Protein AF-A0A0A1UDS8-F1 (afdb_monomer)

Organism: NCBI:txid370355

Secondary structure (DSSP, 8-state):
--------------EEEEE-SS-EEEEETT--EE-STT-EEEEEEETTEEEEEEESSSSS-EEEEEEPPPTTEEEESSPPP-S-----PPP-TT-----SSSS---

pLDDT: mean 77.49, std 18.75, range [36.62, 97.69]

Structure (mmCIF, N/CA/C/O backbone):
data_AF-A0A0A1UDS8-F1
#
_entry.id   AF-A0A0A1UDS8-F1
#
loop_
_atom_site.group_PDB
_atom_site.id
_atom_site.type_symbol
_atom_site.label_atom_id
_atom_site.label_alt_id
_atom_site.label_comp_id
_atom_site.label_asym_id
_atom_site.label_entity_id
_atom_site.label_seq_id
_atom_site.pdbx_PDB_ins_code
_atom_site.Cartn_x
_atom_site.Cartn_y
_atom_site.Cartn_z
_atom_site.occupancy
_atom_site.B_iso_or_equiv
_atom_site.auth_seq_id
_atom_site.auth_comp_id
_atom_site.auth_asym_id
_atom_site.auth_atom_id
_atom_site.pdbx_PDB_model_num
ATOM 1 N N . MET A 1 1 ? -24.754 -40.949 11.445 1.00 42.53 1 MET A N 1
ATOM 2 C CA . MET A 1 1 ? -24.167 -40.201 10.312 1.00 42.53 1 MET A CA 1
ATOM 3 C C . MET A 1 1 ? -23.555 -38.936 10.871 1.00 42.53 1 MET A C 1
ATOM 5 O O . MET A 1 1 ? -24.291 -38.117 11.400 1.00 42.53 1 MET A O 1
ATOM 9 N N . ILE A 1 2 ? -22.231 -38.822 10.846 1.00 48.47 2 ILE A N 1
ATOM 10 C CA . ILE A 1 2 ? -21.534 -37.592 11.233 1.00 48.47 2 ILE A CA 1
ATOM 11 C C . ILE A 1 2 ? -21.376 -36.789 9.942 1.00 48.47 2 ILE A C 1
ATOM 13 O O . ILE A 1 2 ? -20.584 -37.164 9.082 1.00 48.47 2 ILE A O 1
ATOM 17 N N . SER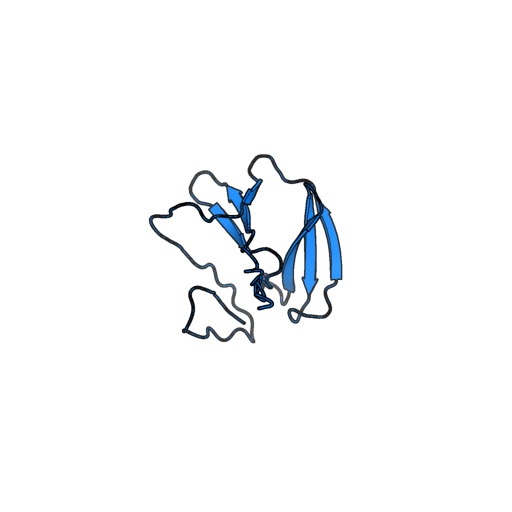 A 1 3 ? -22.187 -35.746 9.769 1.00 47.88 3 SER A N 1
ATOM 18 C CA . SER A 1 3 ? -22.007 -34.791 8.674 1.00 47.88 3 SER A CA 1
ATOM 19 C C . SER A 1 3 ? -20.844 -33.871 9.025 1.00 47.88 3 SER A C 1
ATOM 21 O O . SER A 1 3 ? -20.941 -33.069 9.951 1.00 47.88 3 SER A O 1
ATOM 23 N N . ILE A 1 4 ? -19.736 -34.004 8.300 1.00 60.78 4 ILE A N 1
ATOM 24 C CA . ILE A 1 4 ? -18.583 -33.110 8.406 1.00 60.78 4 ILE A CA 1
ATOM 25 C C . ILE A 1 4 ? -18.882 -31.882 7.538 1.00 60.78 4 ILE A C 1
ATOM 27 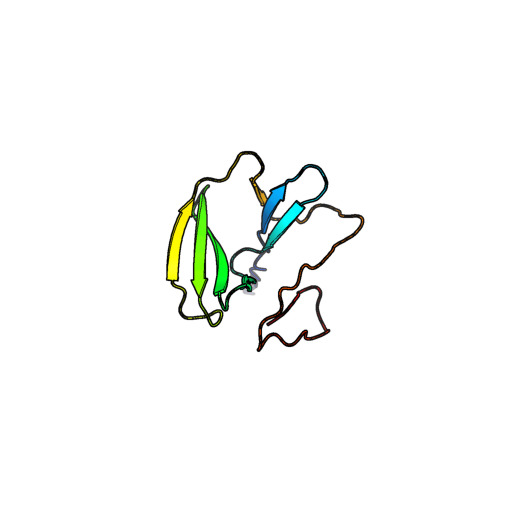O O . ILE A 1 4 ? -18.880 -31.970 6.312 1.00 60.78 4 ILE A O 1
ATOM 31 N N . PHE A 1 5 ? -19.169 -30.744 8.172 1.00 56.12 5 PHE A N 1
ATOM 32 C CA . PHE A 1 5 ? -19.238 -29.447 7.495 1.00 56.12 5 PHE A CA 1
ATOM 33 C C . PHE A 1 5 ? -17.810 -28.949 7.244 1.00 56.12 5 PHE A C 1
ATOM 35 O O . PHE A 1 5 ? -17.111 -28.538 8.168 1.00 56.12 5 PHE A O 1
ATOM 42 N N . LEU A 1 6 ? -17.366 -29.010 5.989 1.00 54.62 6 LEU A N 1
ATOM 43 C CA . LEU A 1 6 ? -16.106 -28.417 5.544 1.00 54.62 6 LEU A CA 1
ATOM 44 C C . LEU A 1 6 ? -16.309 -26.901 5.407 1.00 54.62 6 LEU A C 1
ATOM 46 O O . LEU A 1 6 ? -16.879 -26.424 4.428 1.00 54.62 6 LEU A O 1
ATOM 50 N N . VAL A 1 7 ? -15.879 -26.140 6.414 1.00 59.50 7 VAL A N 1
ATOM 51 C CA . VAL A 1 7 ? -15.840 -24.674 6.343 1.00 59.50 7 VAL A CA 1
ATOM 52 C C . VAL A 1 7 ? -14.597 -24.282 5.553 1.00 59.50 7 VAL A C 1
ATOM 54 O O . VAL A 1 7 ? -13.485 -24.281 6.078 1.00 59.50 7 VAL A O 1
ATOM 57 N N . VAL A 1 8 ? -14.779 -23.976 4.271 1.00 57.22 8 VAL A N 1
ATOM 58 C CA . VAL A 1 8 ? -13.732 -23.357 3.455 1.00 57.22 8 VAL A CA 1
ATOM 59 C C . VAL A 1 8 ? -13.716 -21.871 3.806 1.00 57.22 8 VAL A C 1
ATOM 61 O O . VAL A 1 8 ? -14.591 -21.119 3.381 1.00 57.22 8 VAL A O 1
ATOM 64 N N . PHE A 1 9 ? -12.743 -21.445 4.612 1.00 51.03 9 PHE A N 1
ATOM 65 C CA . PHE A 1 9 ? -12.445 -20.026 4.784 1.00 51.03 9 PHE A CA 1
ATOM 66 C C . PHE A 1 9 ? -11.864 -19.504 3.471 1.00 51.03 9 PHE A C 1
ATOM 68 O O . PHE A 1 9 ? -10.669 -19.624 3.210 1.00 51.03 9 PHE A O 1
ATOM 75 N N . VAL A 1 10 ? -12.723 -18.958 2.613 1.00 56.59 10 VAL A N 1
ATOM 76 C CA . VAL A 1 10 ? -12.263 -18.164 1.476 1.00 56.59 10 VAL A CA 1
ATOM 77 C C . VAL A 1 10 ? -11.706 -16.878 2.072 1.00 56.59 10 VAL A C 1
ATOM 79 O O . VAL A 1 10 ? -12.465 -16.067 2.601 1.00 56.59 10 VAL A O 1
ATOM 82 N N . ALA A 1 11 ? -10.382 -16.720 2.062 1.00 61.78 11 ALA A N 1
ATOM 83 C CA . ALA A 1 11 ? -9.755 -15.463 2.442 1.00 61.78 11 ALA A CA 1
ATOM 84 C C . ALA A 1 11 ? -10.290 -14.372 1.504 1.00 61.78 11 ALA A C 1
ATOM 86 O O . ALA A 1 11 ? -9.959 -14.346 0.317 1.00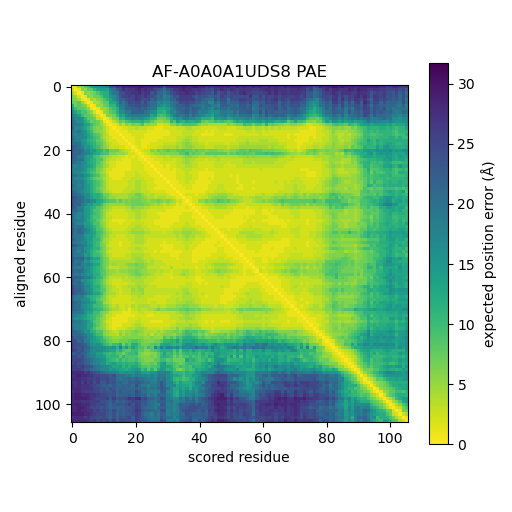 61.78 11 ALA A O 1
ATOM 87 N N . GLN A 1 12 ? -11.185 -13.525 2.014 1.00 68.25 12 GLN A N 1
ATOM 88 C CA . GLN A 1 12 ? -11.715 -12.406 1.250 1.00 68.25 12 GLN A CA 1
ATOM 89 C C . GLN A 1 12 ? -10.609 -11.360 1.115 1.00 68.25 12 GLN A C 1
ATOM 91 O O . GLN A 1 12 ? -9.944 -11.023 2.093 1.00 68.25 12 GLN A O 1
ATOM 96 N N . ALA A 1 13 ? -10.394 -10.872 -0.104 1.00 81.88 13 ALA A N 1
ATOM 97 C CA . ALA A 1 13 ? -9.471 -9.777 -0.336 1.00 81.88 13 ALA A CA 1
ATOM 98 C C . ALA A 1 13 ? -9.993 -8.509 0.358 1.00 81.88 13 ALA A C 1
ATOM 100 O O . ALA A 1 13 ? -11.141 -8.118 0.161 1.00 81.88 13 ALA A O 1
ATOM 101 N N . GLU A 1 14 ? -9.139 -7.871 1.151 1.00 91.25 14 GLU A N 1
ATOM 102 C CA . GLU A 1 14 ? -9.368 -6.531 1.686 1.00 91.25 14 GLU A CA 1
ATOM 103 C C . GLU A 1 14 ? -8.398 -5.572 0.991 1.00 91.25 14 GLU A C 1
ATOM 105 O O . GLU A 1 14 ? -7.291 -5.960 0.615 1.00 91.25 14 GLU A O 1
ATOM 110 N N . TYR A 1 15 ? -8.815 -4.330 0.787 1.00 92.25 15 TYR A N 1
ATOM 111 C CA . TYR A 1 15 ? -8.103 -3.323 0.016 1.00 92.25 15 TYR A CA 1
ATOM 112 C C . TYR A 1 15 ? -7.941 -2.049 0.842 1.00 92.25 15 TYR A C 1
ATOM 114 O O . TYR A 1 15 ? -8.890 -1.607 1.486 1.00 92.25 15 TYR A O 1
ATOM 122 N N . LEU A 1 16 ? -6.761 -1.435 0.781 1.00 93.81 16 LEU A N 1
ATOM 123 C CA . LEU A 1 16 ? -6.535 -0.041 1.141 1.00 93.81 16 LEU A CA 1
ATOM 124 C C . LEU A 1 16 ? -6.762 0.814 -0.106 1.00 93.81 16 LEU A C 1
ATOM 126 O O . LEU A 1 16 ? -6.062 0.661 -1.109 1.00 93.81 16 LEU A O 1
ATOM 130 N N . MET A 1 17 ? -7.742 1.706 -0.041 1.00 92.31 17 MET A N 1
ATOM 131 C CA . MET A 1 17 ? -8.106 2.589 -1.141 1.00 92.31 17 MET A CA 1
ATOM 132 C C . MET A 1 17 ? -7.825 4.036 -0.769 1.00 92.31 17 MET A C 1
ATOM 134 O O . MET A 1 17 ? -8.213 4.466 0.314 1.00 92.31 17 MET A O 1
ATOM 138 N N . THR A 1 18 ? -7.226 4.787 -1.688 1.00 92.19 18 THR A N 1
ATOM 139 C CA . THR A 1 18 ? -7.043 6.238 -1.580 1.00 92.19 18 THR A CA 1
ATOM 140 C C . THR A 1 18 ? -7.810 6.902 -2.713 1.00 92.19 18 THR A C 1
ATOM 142 O O . THR A 1 18 ? -7.473 6.721 -3.886 1.00 92.19 18 THR A O 1
ATOM 145 N N . ASN A 1 19 ? -8.846 7.661 -2.368 1.00 90.94 19 ASN A N 1
ATOM 146 C CA . ASN A 1 19 ? -9.667 8.366 -3.343 1.00 90.94 19 ASN A CA 1
ATOM 147 C C . ASN A 1 19 ? -9.028 9.709 -3.709 1.00 90.94 19 ASN A C 1
ATOM 149 O O . ASN A 1 19 ? -8.713 10.526 -2.839 1.00 90.94 19 ASN A O 1
ATOM 153 N N . TYR A 1 20 ? -8.880 9.945 -5.005 1.00 87.75 20 TYR A N 1
ATOM 154 C CA . TYR A 1 20 ? -8.560 11.246 -5.581 1.00 87.75 20 TYR A CA 1
ATOM 155 C C . TYR A 1 20 ? -9.757 11.723 -6.409 1.00 87.75 20 TYR A C 1
ATOM 157 O O . TYR A 1 20 ? -10.702 10.971 -6.640 1.00 87.75 20 TYR A O 1
ATOM 165 N N . ASN A 1 21 ? -9.731 12.977 -6.865 1.00 87.94 21 ASN A N 1
ATOM 166 C CA . ASN A 1 21 ? -10.860 13.554 -7.603 1.00 87.94 21 ASN A CA 1
ATOM 167 C C . ASN A 1 21 ? -11.198 12.783 -8.894 1.00 87.94 21 ASN A C 1
ATOM 169 O O . ASN A 1 21 ? -12.367 12.682 -9.247 1.00 87.94 21 ASN A O 1
ATOM 173 N N . GLU A 1 22 ? -10.189 12.251 -9.593 1.00 84.94 22 GLU A N 1
ATOM 174 C CA . GLU A 1 22 ? -10.346 11.655 -10.933 1.00 84.94 22 GLU A CA 1
ATOM 175 C C . GLU A 1 22 ? -10.062 10.147 -10.981 1.00 84.94 22 GLU A C 1
ATOM 177 O O . GLU A 1 22 ? -10.370 9.489 -11.972 1.00 84.94 22 GLU A O 1
ATOM 182 N N . TYR A 1 23 ? -9.463 9.584 -9.931 1.00 82.31 23 TYR A N 1
ATOM 183 C CA . TYR A 1 23 ? -9.078 8.176 -9.879 1.00 82.31 23 TYR A CA 1
ATOM 184 C C . TYR A 1 23 ? -8.982 7.681 -8.435 1.00 82.31 23 TYR A C 1
ATOM 186 O O . TYR A 1 23 ? -8.974 8.458 -7.480 1.00 82.31 23 TYR A O 1
ATOM 194 N N . VAL A 1 24 ? -8.884 6.364 -8.273 1.00 85.56 24 VAL A N 1
ATOM 195 C CA . VAL A 1 24 ? -8.689 5.716 -6.975 1.00 85.56 24 VAL A CA 1
ATOM 196 C C . VAL A 1 24 ? -7.435 4.860 -7.047 1.00 85.56 24 VAL A C 1
ATOM 198 O O . VAL A 1 24 ? -7.327 4.003 -7.922 1.00 85.56 24 VAL A O 1
ATOM 201 N N . ASN A 1 25 ? -6.504 5.070 -6.118 1.00 87.38 25 ASN A N 1
ATOM 202 C CA . ASN A 1 25 ? -5.399 4.134 -5.923 1.00 87.38 25 ASN A CA 1
ATOM 203 C C . ASN A 1 25 ? -5.870 3.001 -5.018 1.00 87.38 25 ASN A C 1
ATOM 205 O O . ASN A 1 25 ? -6.474 3.252 -3.976 1.00 87.38 25 ASN A O 1
ATOM 209 N N . VAL A 1 26 ? -5.575 1.763 -5.402 1.00 87.06 26 VAL A N 1
ATOM 210 C CA . VAL A 1 26 ? -6.030 0.566 -4.694 1.00 87.06 26 VAL A CA 1
ATOM 211 C C . VAL A 1 26 ? -4.840 -0.353 -4.440 1.00 87.06 26 VAL A C 1
ATOM 213 O O . VAL A 1 26 ? -4.166 -0.769 -5.379 1.00 87.06 26 VAL A O 1
ATOM 216 N N . TYR A 1 27 ? -4.640 -0.727 -3.179 1.00 88.94 27 TYR A N 1
ATOM 217 C CA . TYR A 1 27 ? -3.713 -1.777 -2.768 1.00 88.94 27 TYR A CA 1
ATOM 218 C C . TYR A 1 27 ? -4.492 -2.888 -2.068 1.00 88.94 27 TYR A C 1
ATOM 220 O O . TYR A 1 27 ? -5.033 -2.678 -0.987 1.00 88.94 27 TYR A O 1
ATOM 228 N N . GLN A 1 28 ? -4.540 -4.089 -2.643 1.00 90.00 28 GLN A N 1
ATOM 229 C CA . GLN A 1 28 ? -4.967 -5.273 -1.893 1.00 90.00 28 GLN A CA 1
ATOM 230 C C . GLN A 1 28 ? -4.005 -5.497 -0.718 1.00 90.00 28 GLN A C 1
ATOM 232 O O . GLN A 1 28 ? -2.788 -5.500 -0.913 1.00 90.00 28 GLN A O 1
ATOM 237 N N . LEU A 1 29 ? -4.550 -5.672 0.483 1.00 92.12 29 LEU A N 1
ATOM 238 C CA . LEU A 1 29 ? -3.788 -5.896 1.703 1.00 92.12 29 LEU A CA 1
ATOM 239 C C . LEU A 1 29 ? -3.017 -7.216 1.650 1.00 92.12 29 LEU A C 1
ATOM 241 O O . LEU A 1 29 ? -3.407 -8.167 0.972 1.00 92.12 29 LEU A O 1
ATOM 245 N N . ASP A 1 30 ? -1.911 -7.243 2.388 1.00 91.19 30 ASP A N 1
ATOM 246 C CA . ASP A 1 30 ? -0.977 -8.366 2.492 1.00 91.19 30 ASP A CA 1
ATOM 247 C C . ASP A 1 30 ? -0.404 -8.843 1.139 1.00 91.19 30 ASP A C 1
ATOM 249 O O . ASP A 1 30 ? 0.009 -9.990 0.974 1.00 91.19 30 ASP A O 1
ATOM 253 N N . LYS A 1 31 ? -0.351 -7.946 0.146 1.00 88.19 31 LYS A N 1
ATOM 254 C CA . LYS A 1 31 ? 0.306 -8.173 -1.147 1.00 88.19 31 LYS A CA 1
ATOM 255 C C . LYS A 1 31 ? 1.581 -7.349 -1.276 1.00 88.19 31 LYS A C 1
ATOM 257 O O . LYS A 1 31 ? 1.678 -6.249 -0.738 1.00 88.19 31 LYS A O 1
ATOM 262 N N . CYS A 1 32 ? 2.555 -7.907 -1.989 1.00 87.94 32 CYS A N 1
ATOM 263 C CA . CYS A 1 32 ? 3.799 -7.226 -2.302 1.00 87.94 32 CYS A CA 1
ATOM 264 C C . CYS A 1 32 ? 3.608 -6.314 -3.517 1.00 87.94 32 CYS A C 1
ATOM 266 O O . CYS A 1 32 ? 3.167 -6.782 -4.563 1.00 87.94 32 CYS A O 1
ATOM 268 N N . TYR A 1 33 ? 3.971 -5.040 -3.392 1.00 85.75 33 TYR A N 1
ATOM 269 C CA . TYR A 1 33 ? 3.956 -4.088 -4.499 1.00 85.75 33 TYR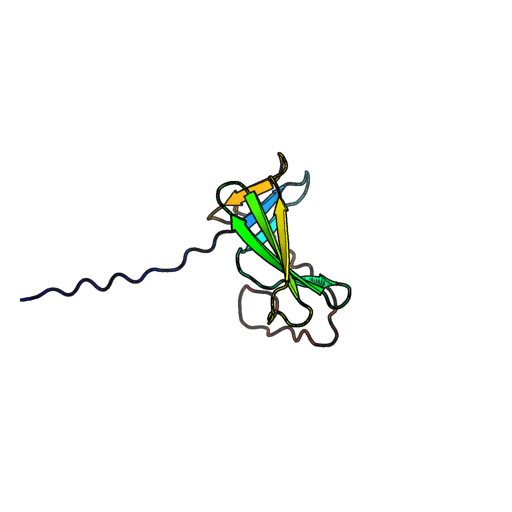 A CA 1
ATOM 270 C C . TYR A 1 33 ? 5.328 -3.475 -4.674 1.00 85.75 33 TYR A C 1
ATOM 272 O O . TYR A 1 33 ? 5.904 -2.967 -3.715 1.00 85.75 33 TYR A O 1
ATOM 280 N N . TYR A 1 34 ? 5.840 -3.464 -5.897 1.00 83.94 34 TYR A N 1
ATOM 281 C CA . TYR A 1 34 ? 7.040 -2.702 -6.195 1.00 83.94 34 TYR A CA 1
ATOM 282 C C . TYR A 1 34 ? 6.719 -1.205 -6.216 1.00 83.94 34 TYR A C 1
ATOM 284 O O . TYR A 1 34 ? 5.867 -0.746 -6.975 1.00 83.94 34 TYR A O 1
ATOM 292 N N . THR A 1 35 ? 7.408 -0.439 -5.375 1.00 82.75 35 THR A N 1
ATOM 293 C CA . THR A 1 35 ? 7.192 1.008 -5.206 1.00 82.75 35 THR A CA 1
ATOM 294 C C . THR A 1 35 ? 8.348 1.856 -5.746 1.00 82.75 35 THR A C 1
ATOM 296 O O . THR A 1 35 ? 8.372 3.065 -5.534 1.00 82.75 35 THR A O 1
ATOM 299 N N . GLY A 1 36 ? 9.289 1.243 -6.475 1.00 80.19 36 GLY A N 1
ATOM 300 C CA . GLY A 1 36 ? 10.457 1.915 -7.050 1.00 80.19 36 GLY A CA 1
ATOM 301 C C . GLY A 1 36 ? 11.719 1.793 -6.192 1.00 80.19 36 GLY A C 1
ATOM 302 O O . GLY A 1 36 ? 11.676 1.330 -5.057 1.00 80.19 36 GLY A O 1
ATOM 303 N N . SER A 1 37 ? 12.865 2.199 -6.749 1.00 83.19 37 SER A N 1
ATOM 304 C CA . SER A 1 37 ? 14.166 2.240 -6.052 1.00 83.19 37 SER A CA 1
ATOM 305 C C . SER A 1 37 ? 14.564 0.927 -5.359 1.00 83.19 37 SER A C 1
ATOM 307 O O . SER A 1 37 ? 15.110 0.951 -4.258 1.00 83.19 37 SER A O 1
ATOM 309 N N . ASN A 1 38 ? 14.287 -0.219 -5.994 1.00 80.06 38 ASN A N 1
ATOM 310 C CA . ASN A 1 38 ? 14.508 -1.552 -5.417 1.00 80.06 38 ASN A CA 1
ATOM 311 C C . ASN A 1 38 ? 13.777 -1.782 -4.076 1.00 80.06 38 ASN A C 1
ATOM 313 O O . ASN A 1 38 ? 14.225 -2.564 -3.240 1.00 80.06 38 ASN A O 1
ATOM 317 N N . LYS A 1 39 ? 12.664 -1.071 -3.857 1.00 85.81 39 LYS A N 1
ATOM 318 C CA . LYS A 1 39 ? 11.852 -1.140 -2.646 1.00 85.81 39 LYS A CA 1
ATOM 319 C C . LYS A 1 39 ? 10.453 -1.633 -2.988 1.00 85.81 39 LYS A C 1
ATOM 321 O O . LYS A 1 39 ? 9.733 -1.059 -3.807 1.00 85.81 39 LYS A O 1
ATOM 326 N N . TYR A 1 40 ? 10.067 -2.686 -2.299 1.00 88.75 40 TYR A N 1
ATOM 327 C CA . TYR A 1 40 ? 8.740 -3.255 -2.273 1.00 88.75 40 TYR A CA 1
ATOM 328 C C . TYR A 1 40 ? 8.034 -2.835 -0.994 1.00 88.75 40 TYR A C 1
ATOM 330 O O . TYR A 1 40 ? 8.661 -2.707 0.058 1.00 88.75 40 TYR A O 1
ATOM 338 N N . THR A 1 41 ? 6.726 -2.656 -1.090 1.00 91.88 41 THR A N 1
ATOM 339 C CA . THR A 1 41 ? 5.864 -2.228 0.002 1.00 91.88 41 THR A CA 1
ATOM 340 C C . THR A 1 41 ? 4.671 -3.165 0.115 1.00 91.88 41 THR A C 1
ATOM 342 O O . THR A 1 41 ? 4.115 -3.618 -0.886 1.00 91.88 41 THR A O 1
ATOM 345 N N . LYS A 1 42 ? 4.269 -3.446 1.350 1.00 93.00 42 LYS A N 1
ATOM 346 C CA . LYS A 1 42 ? 3.063 -4.194 1.691 1.00 93.00 42 LYS A CA 1
ATOM 347 C C . LYS A 1 42 ? 2.293 -3.444 2.766 1.00 93.00 42 LYS A C 1
ATOM 349 O O . LYS A 1 42 ? 2.884 -2.942 3.721 1.00 93.00 42 LYS A O 1
ATOM 354 N N . TYR A 1 43 ? 0.973 -3.417 2.627 1.00 95.25 43 TYR A N 1
ATOM 355 C CA . TYR A 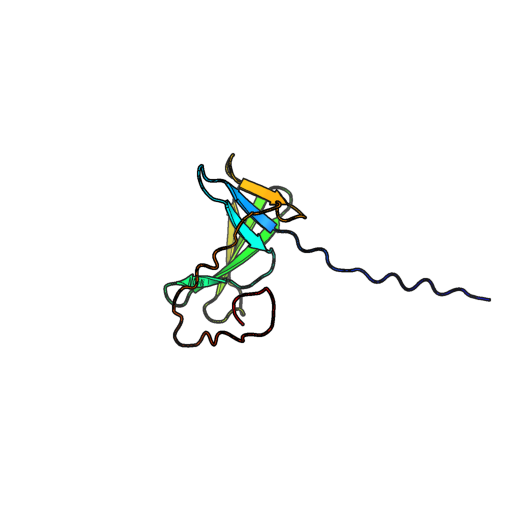1 43 ? 0.069 -2.805 3.597 1.00 95.25 43 TYR A CA 1
ATOM 356 C C . TYR A 1 43 ? -0.730 -3.879 4.329 1.00 95.25 43 TYR A C 1
ATOM 358 O O . TYR A 1 43 ? -1.247 -4.806 3.705 1.00 95.25 43 TYR A O 1
ATOM 366 N N . VAL A 1 44 ? -0.854 -3.740 5.645 1.00 95.75 44 VAL A N 1
ATOM 367 C CA . VAL A 1 44 ? -1.684 -4.603 6.497 1.00 95.75 44 VAL A CA 1
ATOM 368 C C . VAL A 1 44 ? -2.593 -3.725 7.351 1.00 95.75 44 VAL A C 1
ATOM 370 O O . VAL A 1 44 ? -2.234 -2.604 7.711 1.00 95.75 44 VAL A O 1
ATOM 373 N N . LYS A 1 45 ? -3.786 -4.222 7.671 1.00 95.94 45 LYS A N 1
ATOM 374 C CA . LYS A 1 45 ? -4.709 -3.553 8.585 1.00 95.94 45 LYS A CA 1
ATOM 375 C C . LYS A 1 45 ? -4.311 -3.812 10.036 1.00 95.94 45 LYS A C 1
ATOM 377 O O . LYS A 1 45 ? -4.177 -4.960 10.448 1.00 95.94 45 LYS A O 1
ATOM 382 N N . ASP A 1 46 ? -4.177 -2.743 10.811 1.00 95.00 46 ASP A N 1
ATOM 383 C CA . ASP A 1 46 ? -3.887 -2.773 12.246 1.00 95.00 46 ASP A CA 1
ATOM 384 C C . ASP A 1 46 ? -5.021 -2.048 12.989 1.00 95.00 46 ASP A C 1
ATOM 386 O O . ASP A 1 46 ? -5.000 -0.840 13.246 1.00 95.00 46 ASP A O 1
ATOM 390 N N . GLY A 1 47 ? -6.118 -2.777 13.210 1.00 93.31 47 GLY A N 1
ATOM 391 C CA . GLY A 1 47 ? -7.368 -2.211 13.715 1.00 93.31 47 GLY A CA 1
ATOM 392 C C . GLY A 1 47 ? -7.997 -1.222 12.726 1.00 93.31 47 GLY A C 1
ATOM 393 O O . GLY A 1 47 ? -8.544 -1.626 11.700 1.00 93.31 47 GLY A O 1
ATOM 394 N N . LYS A 1 48 ? -7.965 0.074 13.064 1.00 94.06 48 LYS A N 1
ATOM 395 C CA . LYS A 1 48 ? -8.428 1.175 12.191 1.00 94.06 48 LYS A CA 1
ATOM 396 C C . LYS A 1 48 ? -7.291 1.851 11.416 1.00 94.06 48 LYS A C 1
ATOM 398 O O . LYS A 1 48 ? -7.566 2.705 10.580 1.00 94.06 48 LYS A O 1
ATOM 403 N N . LYS A 1 49 ? -6.044 1.472 11.695 1.00 96.88 49 LYS A N 1
ATOM 404 C CA . LYS A 1 49 ? -4.836 2.014 11.074 1.00 96.88 49 LYS A CA 1
ATOM 405 C C . LYS A 1 49 ? -4.371 1.113 9.944 1.00 96.88 49 LYS A C 1
ATOM 407 O O . LYS A 1 49 ? -4.716 -0.071 9.900 1.00 96.88 49 LYS A O 1
ATOM 412 N N . ALA A 1 50 ? -3.538 1.658 9.071 1.00 96.75 50 ALA A N 1
ATOM 413 C CA . ALA A 1 50 ? -2.738 0.866 8.149 1.00 96.75 50 ALA A CA 1
ATOM 414 C C . ALA A 1 50 ? -1.309 0.747 8.685 1.00 96.75 50 ALA A C 1
ATOM 416 O O . ALA A 1 50 ? -0.789 1.665 9.314 1.00 96.75 50 ALA A O 1
ATOM 417 N N . ARG A 1 51 ? -0.674 -0.396 8.443 1.00 97.69 51 ARG A N 1
ATOM 418 C CA . ARG A 1 51 ? 0.721 -0.670 8.785 1.00 97.69 51 ARG A CA 1
ATOM 419 C C . ARG A 1 51 ? 1.508 -0.963 7.525 1.00 97.69 51 ARG A C 1
ATOM 421 O O . ARG A 1 51 ? 1.027 -1.706 6.667 1.00 97.69 51 ARG A O 1
ATOM 428 N N . ILE A 1 52 ? 2.683 -0.354 7.414 1.00 96.81 52 ILE A N 1
ATOM 429 C CA . ILE A 1 52 ? 3.531 -0.447 6.228 1.00 96.81 52 ILE A CA 1
ATOM 430 C C . ILE A 1 52 ? 4.702 -1.365 6.532 1.00 96.81 52 ILE A C 1
ATOM 432 O O . ILE A 1 52 ? 5.402 -1.198 7.528 1.00 96.81 52 ILE A O 1
ATOM 436 N N . TYR A 1 53 ? 4.930 -2.303 5.627 1.00 96.38 53 TYR A N 1
ATOM 437 C CA . TYR A 1 53 ? 6.120 -3.129 5.603 1.00 96.38 53 TYR A CA 1
ATOM 438 C C . TYR A 1 53 ? 6.875 -2.889 4.314 1.00 96.38 53 TYR A C 1
ATOM 440 O O . TYR A 1 53 ? 6.257 -2.738 3.258 1.00 96.38 53 TYR A O 1
ATOM 448 N N . THR A 1 54 ? 8.199 -2.897 4.387 1.00 95.06 54 THR A N 1
ATOM 449 C CA . THR A 1 54 ? 9.046 -2.706 3.216 1.00 95.06 54 THR A CA 1
ATOM 450 C C . THR A 1 54 ? 10.102 -3.790 3.100 1.00 95.06 54 THR A C 1
ATOM 452 O O . THR A 1 54 ? 10.455 -4.456 4.069 1.00 95.06 54 THR A O 1
ATOM 455 N N . SER A 1 55 ? 10.544 -4.050 1.878 1.00 90.44 55 SER A N 1
ATOM 456 C CA . SER A 1 55 ? 11.512 -5.099 1.565 1.00 90.44 55 SER A CA 1
ATOM 457 C C . SER A 1 55 ? 12.197 -4.787 0.241 1.00 90.44 55 SER A C 1
ATOM 459 O O . SER A 1 55 ? 11.637 -4.073 -0.580 1.00 90.44 55 SER A O 1
ATOM 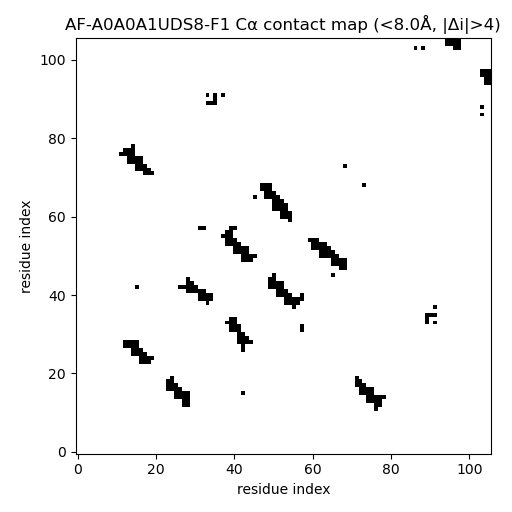461 N N . ASN A 1 56 ? 13.364 -5.371 -0.014 1.00 87.44 56 ASN A N 1
ATOM 462 C CA . ASN A 1 56 ? 13.994 -5.329 -1.336 1.00 87.44 56 ASN A CA 1
ATOM 463 C C . ASN A 1 56 ? 13.691 -6.583 -2.182 1.00 87.44 56 ASN A C 1
ATOM 465 O O . ASN A 1 56 ? 14.173 -6.690 -3.302 1.00 87.44 56 ASN A O 1
ATOM 469 N N . THR A 1 57 ? 12.941 -7.559 -1.653 1.00 83.81 57 THR A N 1
ATOM 470 C CA . THR A 1 57 ? 12.768 -8.900 -2.260 1.00 83.81 57 THR A CA 1
ATOM 471 C C . THR A 1 57 ? 11.371 -9.510 -2.072 1.00 83.81 57 THR A C 1
ATOM 473 O O . THR A 1 57 ? 11.212 -10.715 -2.224 1.00 83.81 57 TH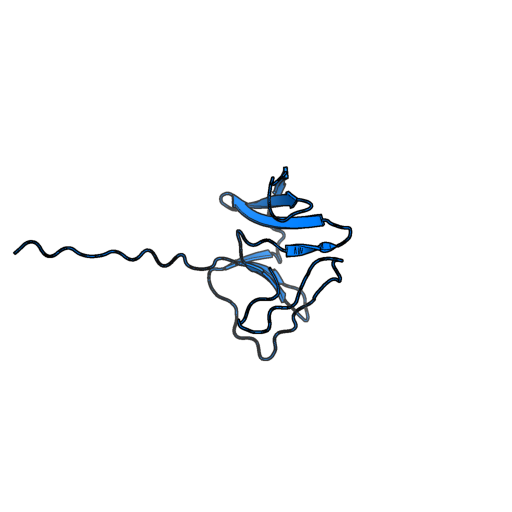R A O 1
ATOM 476 N N . CYS A 1 58 ? 10.355 -8.724 -1.694 1.00 85.56 58 CYS A N 1
ATOM 477 C CA . CYS A 1 58 ? 9.033 -9.229 -1.268 1.00 85.56 58 CYS A CA 1
ATOM 478 C C . CYS A 1 58 ? 9.045 -10.213 -0.074 1.00 85.56 58 CYS A C 1
ATOM 480 O O . CYS A 1 58 ? 8.016 -10.805 0.255 1.00 85.56 58 CYS A O 1
ATOM 482 N N . ASP A 1 59 ? 10.180 -10.355 0.605 1.00 85.69 59 ASP A N 1
ATOM 483 C CA . ASP A 1 59 ? 10.383 -11.198 1.785 1.00 85.69 59 ASP A CA 1
ATOM 484 C C . ASP A 1 59 ? 11.265 -10.458 2.808 1.00 85.69 59 ASP A C 1
ATOM 486 O O . ASP A 1 59 ? 11.775 -9.378 2.514 1.00 85.69 59 ASP A O 1
ATOM 490 N N . ASN A 1 60 ? 11.469 -10.992 4.012 1.00 90.88 60 ASN A N 1
ATOM 491 C CA . ASN A 1 60 ? 12.258 -10.345 5.071 1.00 90.88 60 ASN A CA 1
ATOM 492 C C . ASN A 1 60 ? 11.773 -8.912 5.358 1.00 90.88 60 ASN A C 1
ATOM 494 O O . ASN A 1 60 ? 12.534 -7.945 5.324 1.00 90.88 60 ASN A O 1
ATOM 498 N N . TRP A 1 61 ? 10.466 -8.786 5.581 1.00 94.88 61 TRP A N 1
ATOM 499 C CA . TRP A 1 61 ? 9.774 -7.514 5.753 1.00 94.88 61 TRP A CA 1
ATOM 500 C C . TRP A 1 61 ? 10.304 -6.701 6.940 1.00 94.88 61 TRP A C 1
ATOM 502 O O . TRP A 1 61 ? 10.330 -7.174 8.077 1.00 94.88 61 TRP A O 1
ATOM 512 N N . VAL A 1 62 ? 10.652 -5.445 6.673 1.00 97.44 62 VAL A N 1
ATOM 513 C CA . VAL A 1 62 ? 10.958 -4.417 7.668 1.00 97.44 62 VAL A CA 1
ATOM 514 C C . VAL A 1 62 ? 9.669 -3.677 8.004 1.00 97.44 62 VAL A C 1
ATOM 516 O O . VAL A 1 62 ? 8.984 -3.184 7.113 1.00 97.44 62 VAL A O 1
ATOM 519 N N . ASP A 1 63 ? 9.319 -3.623 9.285 1.00 97.31 63 ASP A N 1
ATOM 520 C CA . ASP A 1 63 ? 8.164 -2.870 9.779 1.00 97.31 63 ASP A CA 1
ATOM 521 C C . ASP A 1 63 ? 8.509 -1.377 9.856 1.00 97.31 63 ASP A C 1
ATOM 523 O O . ASP A 1 63 ? 9.381 -0.978 10.628 1.00 97.31 63 ASP A O 1
ATOM 527 N N . GLU A 1 64 ? 7.825 -0.555 9.063 1.00 97.19 64 GLU A N 1
ATOM 528 C CA . GLU A 1 64 ? 7.980 0.909 9.058 1.00 97.19 64 GLU A CA 1
ATOM 529 C C . GLU A 1 64 ? 6.986 1.587 10.023 1.00 97.19 64 GLU A C 1
ATOM 531 O O . GLU A 1 64 ? 7.011 2.806 10.205 1.00 97.19 64 GLU A O 1
ATOM 536 N N . GLY A 1 65 ? 6.100 0.807 10.654 1.00 97.12 65 GLY A N 1
ATOM 537 C CA . GLY A 1 65 ? 5.112 1.271 11.619 1.00 97.12 65 GLY A CA 1
ATOM 538 C C . GLY A 1 65 ? 3.707 1.479 11.051 1.00 97.12 65 GLY A C 1
ATOM 539 O O . GLY A 1 65 ? 3.400 1.219 9.884 1.00 97.12 65 GLY A O 1
ATOM 540 N N . SER A 1 66 ? 2.813 1.920 11.940 1.00 97.19 66 SER A N 1
ATOM 541 C CA . SER A 1 66 ? 1.397 2.163 11.649 1.00 97.19 66 SER A CA 1
ATOM 542 C C . SER A 1 66 ? 1.090 3.648 11.470 1.00 97.19 66 SER A C 1
ATOM 544 O O . SER A 1 66 ? 1.610 4.470 12.227 1.00 97.19 66 SER A O 1
ATOM 546 N N . PHE A 1 67 ? 0.155 3.975 10.584 1.00 95.94 67 PHE A N 1
ATOM 547 C CA . PHE A 1 67 ? -0.353 5.324 10.358 1.00 95.94 67 PHE A CA 1
ATOM 548 C C . PHE A 1 67 ? -1.888 5.356 10.383 1.00 95.94 67 PHE A C 1
ATOM 550 O O . PHE A 1 67 ? -2.562 4.387 10.024 1.00 95.94 67 PHE A O 1
ATOM 557 N N . GLU A 1 68 ? -2.437 6.478 10.851 1.00 97.31 68 GLU A N 1
ATOM 558 C CA . GLU A 1 68 ? -3.873 6.747 10.753 1.00 97.31 68 GLU A CA 1
ATOM 559 C C . GLU A 1 68 ? -4.249 6.999 9.295 1.00 97.31 68 GLU A C 1
ATOM 561 O O . GLU A 1 68 ? -3.494 7.639 8.565 1.00 97.31 68 GLU A O 1
ATOM 566 N N . LEU A 1 69 ? -5.422 6.521 8.886 1.00 95.56 69 LEU A N 1
ATOM 567 C CA . LEU A 1 69 ? -5.932 6.793 7.549 1.00 95.56 69 LEU A CA 1
ATOM 568 C C . LEU A 1 69 ? -6.300 8.273 7.407 1.00 95.56 69 LEU A C 1
ATOM 570 O O . LEU A 1 69 ? -6.959 8.850 8.275 1.00 95.56 69 LEU A O 1
ATOM 574 N N . GLU A 1 70 ? -5.907 8.871 6.288 1.00 94.56 70 GLU A N 1
ATOM 575 C CA . GLU A 1 70 ? -6.375 10.199 5.898 1.00 94.56 70 GLU A CA 1
ATOM 576 C C . GLU A 1 70 ? -7.861 10.163 5.493 1.00 94.56 70 GLU A C 1
ATOM 578 O O . GLU A 1 70 ? -8.418 9.110 5.187 1.00 94.56 70 GLU A O 1
ATOM 583 N N . ASN A 1 71 ? -8.528 11.323 5.451 1.00 92.88 71 ASN A N 1
ATOM 584 C CA . ASN A 1 71 ? -9.976 11.409 5.186 1.00 92.88 71 ASN A CA 1
ATOM 585 C C . ASN A 1 71 ? -10.413 10.816 3.835 1.00 92.88 71 ASN A C 1
ATOM 587 O O . ASN A 1 71 ? -11.585 10.496 3.652 1.00 92.88 71 ASN A O 1
ATOM 591 N N . ASN A 1 72 ? -9.498 10.707 2.873 1.00 94.56 72 ASN A N 1
ATOM 592 C CA . ASN A 1 72 ? -9.753 10.119 1.562 1.00 94.56 72 ASN A CA 1
ATOM 593 C C . ASN A 1 72 ? -9.353 8.637 1.473 1.00 94.56 72 ASN A C 1
ATOM 595 O O . ASN A 1 72 ? -9.498 8.041 0.401 1.00 94.56 72 ASN A O 1
ATOM 599 N N . GLN A 1 73 ? -8.867 8.046 2.565 1.00 95.00 73 GLN A N 1
ATOM 600 C CA . GLN A 1 73 ? -8.434 6.658 2.637 1.00 95.00 73 GLN A CA 1
ATOM 601 C C . GLN A 1 73 ? -9.458 5.781 3.359 1.00 95.00 73 GLN A C 1
ATOM 603 O O . GLN A 1 73 ? -10.048 6.180 4.363 1.00 95.00 73 GLN A O 1
ATOM 608 N N . LEU A 1 74 ? -9.658 4.557 2.869 1.00 94.56 74 LEU A N 1
ATOM 609 C CA . LEU A 1 74 ? -10.502 3.568 3.540 1.00 94.56 74 LEU A CA 1
ATOM 610 C C . LEU A 1 74 ? -10.024 2.133 3.324 1.00 94.56 74 LEU A C 1
ATOM 612 O O . LEU A 1 74 ? -9.367 1.819 2.331 1.00 94.56 74 LEU A O 1
ATOM 616 N N . PHE A 1 75 ? -10.444 1.254 4.234 1.00 94.81 75 PHE A N 1
ATOM 617 C CA . PHE A 1 75 ? -10.433 -0.185 4.002 1.00 94.81 75 PHE A CA 1
ATOM 618 C C . PHE A 1 75 ? -11.752 -0.630 3.374 1.00 94.81 75 PHE A C 1
ATOM 620 O O . PHE A 1 75 ? -12.823 -0.252 3.852 1.00 94.81 75 PHE A O 1
ATOM 627 N N . SER A 1 76 ? -11.675 -1.457 2.338 1.00 91.38 76 SER A N 1
ATOM 628 C CA . SER A 1 76 ? -12.840 -2.031 1.668 1.00 91.38 76 SER A CA 1
ATOM 629 C C . SER A 1 76 ? -12.628 -3.512 1.388 1.00 91.38 76 SER A C 1
ATOM 631 O O . SER A 1 76 ? -11.538 -3.918 1.006 1.00 91.38 76 SER A O 1
ATOM 633 N N . ASN A 1 77 ? -13.685 -4.314 1.505 1.00 88.19 77 ASN A N 1
ATOM 634 C CA . ASN A 1 77 ? -13.680 -5.721 1.081 1.00 88.19 77 ASN A CA 1
ATOM 635 C C . ASN A 1 77 ? -14.111 -5.899 -0.382 1.00 88.19 77 ASN A C 1
ATOM 637 O O . ASN A 1 77 ? -14.141 -7.017 -0.889 1.00 88.19 77 ASN A O 1
ATOM 641 N N . ASN A 1 78 ? -14.483 -4.802 -1.048 1.00 82.56 78 ASN A N 1
ATOM 642 C CA . ASN A 1 78 ? -14.967 -4.796 -2.421 1.00 82.56 78 ASN A CA 1
ATOM 643 C C . ASN A 1 78 ? -14.253 -3.706 -3.221 1.00 82.56 78 ASN A C 1
ATOM 645 O O . ASN A 1 78 ? -14.083 -2.581 -2.742 1.00 82.56 78 ASN A O 1
ATOM 649 N N . LEU A 1 79 ? -13.897 -4.023 -4.461 1.00 78.75 79 LEU A N 1
ATOM 650 C CA . LEU A 1 79 ? -13.519 -3.009 -5.435 1.00 78.75 79 LEU A CA 1
ATOM 651 C C . LEU A 1 79 ? -14.797 -2.344 -5.963 1.00 78.75 79 LEU A C 1
ATOM 653 O O . LEU A 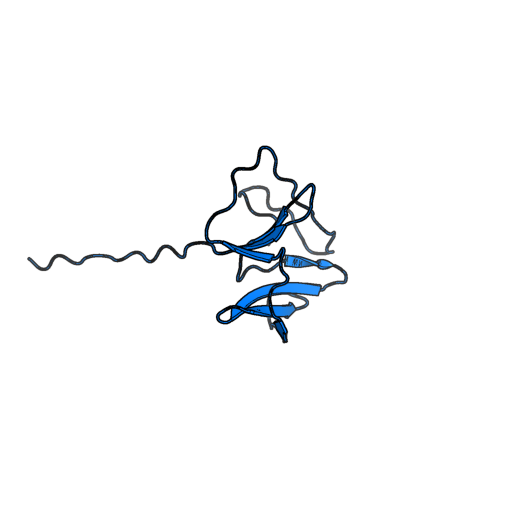1 79 ? -15.741 -3.066 -6.296 1.00 78.75 79 LEU A O 1
ATOM 657 N N . PRO A 1 80 ? -14.863 -1.004 -6.031 1.00 70.88 80 PRO A N 1
ATOM 658 C CA . PRO A 1 80 ? -15.933 -0.319 -6.740 1.00 70.88 80 PRO A CA 1
ATOM 659 C C . PRO A 1 80 ? -16.062 -0.819 -8.175 1.00 70.88 80 PRO A C 1
ATOM 661 O O . PRO A 1 80 ? -15.098 -1.288 -8.779 1.00 70.88 80 PRO A O 1
ATOM 664 N N . GLU A 1 81 ? -17.254 -0.678 -8.744 1.00 70.81 81 GLU A N 1
ATOM 665 C CA . GLU A 1 81 ? -17.421 -0.869 -10.177 1.00 70.81 81 GLU A CA 1
ATOM 666 C C . GLU A 1 81 ? -16.688 0.258 -10.914 1.00 70.81 81 GLU A C 1
ATOM 668 O O . GLU A 1 81 ? -17.020 1.436 -10.773 1.00 70.81 81 GLU A O 1
ATOM 673 N N . TYR A 1 82 ? -15.669 -0.108 -11.688 1.00 69.31 82 TYR A N 1
ATOM 674 C CA . TYR A 1 82 ? -14.892 0.820 -12.500 1.00 69.31 82 TYR A CA 1
ATOM 675 C C . TYR A 1 82 ? -15.157 0.560 -13.981 1.00 69.31 82 TYR A C 1
ATOM 677 O O . TYR A 1 82 ? -15.169 -0.585 -14.428 1.00 69.31 82 TYR A O 1
ATOM 685 N N . SER A 1 83 ? -15.324 1.628 -14.762 1.00 54.12 83 SER A N 1
ATOM 686 C CA . SER A 1 83 ? -15.458 1.541 -16.222 1.00 54.12 83 SER A CA 1
ATOM 687 C C . SER A 1 83 ? -14.142 1.173 -16.919 1.00 54.12 83 SER A C 1
ATOM 689 O O . SER A 1 83 ? -14.167 0.649 -18.032 1.00 54.12 83 SER A O 1
ATOM 691 N N . ALA A 1 84 ? -13.002 1.428 -16.270 1.00 62.16 84 ALA A N 1
ATOM 692 C CA . ALA A 1 84 ? -11.668 1.068 -16.733 1.00 62.16 84 ALA A CA 1
ATOM 693 C C . ALA A 1 84 ? -10.709 0.885 -15.544 1.00 62.16 84 ALA A C 1
ATOM 695 O O . ALA A 1 84 ? -10.836 1.567 -14.528 1.00 62.16 84 ALA A O 1
ATOM 696 N N . VAL A 1 85 ? -9.726 -0.007 -15.693 1.00 67.19 85 VAL A N 1
ATOM 697 C CA . VAL A 1 85 ? -8.634 -0.216 -14.730 1.00 67.19 85 VAL A CA 1
ATOM 698 C C . VAL A 1 85 ? -7.313 0.014 -15.453 1.00 67.19 85 VAL A C 1
ATOM 700 O O . VAL A 1 85 ? -7.066 -0.585 -16.499 1.00 67.19 85 VAL A O 1
ATOM 703 N N . ALA A 1 86 ? -6.469 0.877 -14.894 1.00 65.44 86 ALA A N 1
ATOM 704 C CA . ALA A 1 86 ? -5.096 1.058 -15.339 1.00 65.44 86 ALA A CA 1
ATOM 705 C C . ALA A 1 86 ? -4.155 0.445 -14.300 1.00 65.44 86 ALA A C 1
ATOM 707 O O . ALA A 1 86 ? -4.228 0.768 -13.116 1.00 65.44 86 ALA A O 1
ATOM 708 N N . TYR A 1 87 ? -3.267 -0.436 -14.750 1.00 65.56 87 TYR A N 1
ATOM 709 C CA . TYR A 1 87 ? -2.219 -0.997 -13.911 1.00 65.56 87 TYR A CA 1
ATOM 710 C C . TYR A 1 87 ? -0.953 -0.157 -14.091 1.00 65.56 87 TYR A C 1
ATOM 712 O O . TYR A 1 87 ? -0.353 -0.144 -15.166 1.00 65.56 87 TYR A O 1
ATOM 720 N N . SER A 1 88 ? -0.566 0.571 -13.047 1.00 62.53 88 SER A N 1
ATOM 721 C CA . SER A 1 88 ? 0.676 1.345 -13.033 1.00 62.53 88 SER A CA 1
ATOM 722 C C . SER A 1 88 ? 1.826 0.438 -12.616 1.00 62.53 88 SER A C 1
ATOM 724 O O . SER A 1 88 ? 1.990 0.131 -11.438 1.00 62.53 88 SER A O 1
ATOM 726 N N . TYR A 1 89 ? 2.611 -0.004 -13.593 1.00 63.34 89 TYR A N 1
ATOM 727 C CA . TYR A 1 89 ? 3.817 -0.791 -13.361 1.00 63.34 89 TYR A CA 1
ATOM 728 C C . TYR A 1 89 ? 5.027 0.137 -13.268 1.00 63.34 89 TYR A C 1
ATOM 730 O O . TYR A 1 89 ? 5.206 1.012 -14.116 1.00 63.34 89 TYR A O 1
ATOM 738 N N . LEU A 1 90 ? 5.869 -0.066 -12.257 1.00 62.81 90 LEU A N 1
ATOM 739 C CA . LEU A 1 90 ? 7.197 0.535 -12.190 1.00 62.81 90 LEU A CA 1
ATOM 740 C C . LEU A 1 90 ? 8.222 -0.519 -12.615 1.00 62.81 90 LEU A C 1
ATOM 742 O O . LEU A 1 90 ? 8.135 -1.666 -12.184 1.00 62.81 90 LEU A O 1
ATOM 746 N N . ASP A 1 91 ? 9.165 -0.127 -13.471 1.00 54.94 91 ASP A N 1
ATOM 747 C CA . ASP A 1 91 ? 10.230 -1.003 -13.959 1.00 54.94 91 ASP A CA 1
ATOM 748 C C . ASP A 1 91 ? 11.126 -1.435 -12.784 1.00 54.94 91 ASP A C 1
ATOM 750 O O . ASP A 1 91 ? 11.733 -0.604 -12.096 1.00 54.94 91 ASP A O 1
ATOM 754 N N . ALA A 1 92 ? 11.154 -2.736 -12.511 1.00 57.72 92 ALA A N 1
ATOM 755 C CA . ALA A 1 92 ? 12.104 -3.363 -11.607 1.00 57.72 92 ALA A CA 1
ATOM 756 C C . ALA A 1 92 ? 12.908 -4.360 -12.435 1.00 57.72 92 ALA A C 1
ATOM 758 O O . ALA A 1 92 ? 12.317 -5.166 -13.152 1.00 57.72 92 ALA A O 1
ATOM 759 N N . GLU A 1 93 ? 14.233 -4.359 -12.273 1.00 51.00 93 GLU A N 1
ATOM 760 C CA . GLU A 1 93 ? 15.201 -5.178 -13.026 1.00 51.00 93 GLU A CA 1
ATOM 761 C C . GLU A 1 93 ? 14.873 -6.693 -13.047 1.00 51.00 93 GLU A C 1
ATOM 763 O O . GLU A 1 93 ? 15.394 -7.443 -13.872 1.00 51.00 93 GLU A O 1
ATOM 768 N N . HIS A 1 94 ? 13.970 -7.154 -12.172 1.00 51.44 94 HIS A N 1
ATOM 769 C CA . HIS A 1 94 ? 13.564 -8.553 -12.031 1.00 51.44 94 HIS A CA 1
ATOM 770 C C . HIS A 1 94 ? 12.048 -8.819 -12.103 1.00 51.44 94 HIS A C 1
ATOM 772 O O . HIS A 1 94 ? 11.629 -9.952 -11.870 1.00 51.44 94 HIS A O 1
ATOM 778 N N . CYS A 1 95 ? 11.209 -7.843 -12.459 1.00 50.53 95 CYS A N 1
ATOM 779 C CA . CYS A 1 95 ? 9.762 -8.067 -12.564 1.00 50.53 95 CYS A CA 1
ATOM 780 C C . CYS A 1 95 ? 9.376 -8.606 -13.953 1.00 50.53 95 CYS A C 1
ATOM 782 O O . CYS A 1 95 ? 9.302 -7.863 -14.931 1.00 50.53 95 CYS A O 1
ATOM 784 N N . THR A 1 96 ? 9.087 -9.909 -14.054 1.00 51.31 96 THR A N 1
ATOM 785 C CA . THR A 1 96 ? 8.557 -10.507 -15.294 1.00 51.31 96 THR A CA 1
ATOM 786 C C . THR A 1 96 ? 7.029 -10.466 -15.273 1.00 51.31 96 THR A C 1
ATOM 788 O O . THR A 1 96 ? 6.404 -11.146 -14.462 1.00 51.31 96 THR A O 1
ATOM 791 N N . ILE A 1 97 ? 6.401 -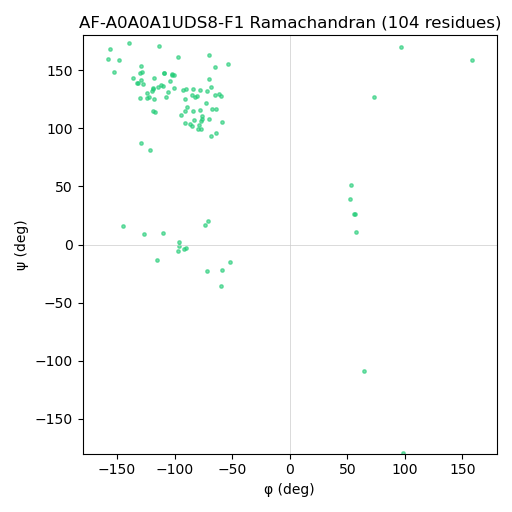9.713 -16.185 1.00 50.16 97 ILE A N 1
ATOM 792 C CA . ILE A 1 97 ? 4.933 -9.685 -16.339 1.00 50.16 97 ILE A CA 1
ATOM 793 C C . ILE A 1 97 ? 4.445 -11.075 -16.783 1.00 50.16 97 ILE A C 1
ATOM 795 O O . ILE A 1 97 ? 4.462 -11.406 -17.968 1.00 50.16 97 ILE A O 1
ATOM 799 N N . LYS A 1 98 ? 4.007 -11.920 -15.838 1.00 47.56 98 LYS A N 1
ATOM 800 C CA . LYS A 1 98 ? 3.345 -13.198 -16.147 1.00 47.56 98 LYS A CA 1
ATOM 801 C C . LYS A 1 98 ? 1.907 -12.926 -16.595 1.00 47.56 98 LYS A C 1
ATOM 803 O O . LYS A 1 98 ? 1.046 -12.585 -15.794 1.00 47.56 98 LYS A O 1
ATOM 808 N N . GLY A 1 99 ? 1.649 -13.097 -17.888 1.00 42.59 99 GLY A N 1
ATOM 809 C CA . GLY A 1 99 ? 0.407 -12.704 -18.564 1.00 42.59 99 GLY A CA 1
ATOM 810 C C . GLY A 1 99 ? -0.865 -13.513 -18.273 1.00 42.59 99 GLY A C 1
ATOM 811 O O . GLY A 1 99 ? -1.780 -13.435 -19.082 1.00 42.59 99 GLY A O 1
ATOM 812 N N . ASN A 1 100 ? -0.966 -14.271 -17.173 1.00 42.62 100 ASN A N 1
ATOM 813 C CA . ASN A 1 100 ? -2.167 -15.064 -16.867 1.00 42.62 100 ASN A CA 1
ATOM 814 C C . ASN A 1 100 ? -2.673 -14.822 -15.434 1.00 42.62 100 ASN A C 1
ATOM 816 O O . ASN A 1 100 ? -2.344 -15.561 -14.508 1.00 42.62 100 ASN A O 1
ATOM 820 N N . GLY A 1 101 ? -3.511 -13.796 -15.276 1.00 46.19 101 GLY A N 1
ATOM 821 C CA . GLY A 1 101 ? -4.274 -13.477 -14.064 1.00 46.19 101 GLY A CA 1
ATOM 822 C C . GLY A 1 101 ? -4.687 -11.997 -14.043 1.00 46.19 101 GLY A C 1
ATOM 823 O O . GLY A 1 101 ? -4.042 -11.193 -14.710 1.00 46.19 101 GLY A O 1
ATOM 824 N N . PRO A 1 102 ? -5.721 -11.585 -13.283 1.00 42.28 102 PRO A N 1
ATOM 825 C CA . PRO A 1 102 ? -6.076 -10.167 -13.126 1.00 42.28 102 PRO A CA 1
ATOM 826 C C . PRO A 1 102 ? -5.097 -9.391 -12.214 1.00 42.28 102 PRO A C 1
ATOM 828 O O . PRO A 1 102 ? -5.429 -8.305 -11.736 1.00 42.28 102 PRO A O 1
ATOM 831 N N . TYR A 1 103 ? -3.906 -9.941 -11.952 1.00 47.22 103 TYR A N 1
ATOM 832 C CA . TYR A 1 103 ? -2.931 -9.412 -11.005 1.00 47.22 103 TYR A CA 1
ATOM 833 C C . TYR A 1 103 ? -1.613 -9.064 -11.704 1.00 47.22 103 TYR A C 1
ATOM 835 O O . TYR A 1 103 ? -1.086 -9.884 -12.460 1.00 47.22 103 TYR A O 1
ATOM 843 N N . PRO A 1 104 ? -1.060 -7.873 -11.442 1.00 41.34 104 PRO A N 1
ATOM 844 C CA . PRO A 1 104 ? 0.224 -7.467 -11.966 1.00 41.34 104 PRO A CA 1
ATOM 845 C C . PRO A 1 104 ? 1.353 -7.995 -11.068 1.00 41.34 104 PRO A C 1
ATOM 847 O O . PRO A 1 104 ? 1.493 -7.528 -9.947 1.00 41.34 104 PRO A O 1
ATOM 850 N N . LEU A 1 105 ? 2.177 -8.894 -11.611 1.00 40.06 105 LEU A N 1
ATOM 851 C CA . LEU A 1 105 ? 3.529 -9.250 -11.147 1.00 40.06 105 LEU A CA 1
ATOM 852 C C . LEU A 1 105 ? 3.663 -10.088 -9.856 1.00 40.06 105 LEU A C 1
ATOM 854 O O . LEU A 1 105 ? 3.176 -9.730 -8.788 1.00 40.06 105 LEU A O 1
ATOM 858 N N . GLU A 1 106 ? 4.404 -11.194 -9.993 1.00 36.62 106 GLU A N 1
ATOM 859 C CA . GLU A 1 106 ? 5.250 -11.781 -8.941 1.00 36.62 106 GLU A CA 1
ATOM 860 C C . GLU A 1 106 ? 6.681 -11.273 -9.132 1.00 36.62 106 GLU A C 1
ATOM 862 O O . GLU A 1 106 ? 7.085 -11.125 -10.314 1.00 36.62 106 GLU A O 1
#

Mean predicted aligned error: 9.99 Å

Radius of gyration: 16.48 Å; Cα contacts (8 Å, |Δi|>4): 154; chains: 1; bounding box: 39×54×32 Å

Nearest PDB structures (foldseek):
  8y7y-assembly1_A  TM=5.233E-01  e=3.452E+00  Human coronavirus HKU1 (isolate N1)
  5nok-assembly1_A  TM=3.384E-01  e=5.710E+00  Bacteroides cellulosilyticus DSM 14838
  5nok-assembly2_B  TM=3.350E-01  e=5.710E+00  Bacteroides cellulosilyticus DSM 14838
  8uk1-assembly1_B  TM=2.581E-01  e=2.760E+00  Severe acute respiratory syndrome coronavirus 2
  7bqz-assembly2_C  TM=2.396E-01  e=3.452E+00  Homo sapiens

Sequence (106 aa):
MISIFLVVFVAQAEYLMTNYNEYVNVYQLDKCYYTGSNKYTKYVKDGKKARIYTSNTCDNWVDEGSFELENNQLFSNNLPEYSAVAYSYLDAEHCTIKGNGPYPLE

Solvent-accessible surface area (backbone atoms only — not comparable to full-atom values): 6977 Å² total; per-residue (Å²): 137,87,83,80,81,82,81,76,81,73,82,73,65,41,28,46,34,40,59,52,99,90,52,69,52,77,42,57,48,79,37,74,38,76,73,47,94,73,32,23,39,29,41,40,80,53,89,86,24,42,28,40,30,35,22,75,72,77,48,86,69,41,79,78,49,73,44,77,64,53,98,52,41,46,80,38,74,65,82,76,95,65,98,72,86,83,85,88,81,67,92,49,104,78,62,56,78,61,90,81,66,104,57,87,56,108

Foldseek 3Di:
DDDDDDDDPPPQWKWKWADDPPDIDIDTAPDWDDPDPLKIWGWHDDPQWIWIWIDSPSDPTDTPGTDHDDPRIDMDSDDPDDPDDDDDDDDDPPWDQPPDDPDGTD